Protein AF-A0A7Y2AFE8-F1 (afdb_monomer)

Radius of gyration: 32.41 Å; Cα contacts (8 Å, |Δi|>4): 374; chains: 1; bounding box: 39×72×109 Å

Foldseek 3Di:
DDDDDDDDDDDDDDDDDDDDDDDDDDDPPPPPPPPDPQDALVVFPFDQAQPDACAVRLLVCLQVLSQEHEDEQGEHEHADANEREQLRSFAHEAHDQQRYEYEHQHADENYEYEDQAPFDPPPVGGDVSLVPTFAEREYENY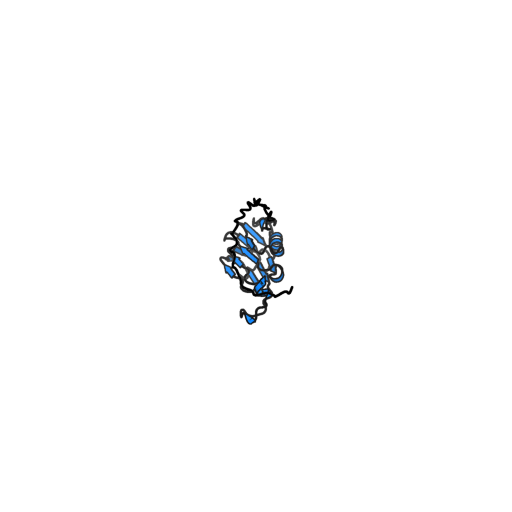EYEYPYPRYEYYHYDNGHDYDYYNYHYPNHPYD

Nearest PDB structures (foldseek):
  8iqe-assembly1_A  TM=5.854E-01  e=4.183E-02  Klebsiella phage VLC6
  8iq9-assembly1_B  TM=6.129E-01  e=5.532E-02  Klebsiella phage VLC6
  5m60-assembly1_A  TM=5.251E-01  e=2.674E-02  Thermochaetoides thermophila
  8iqe-assembly1_B  TM=6.371E-01  e=1.432E-01  Klebsiella phage VLC6

Sequence (175 aa):
MKIGMRQRQPGMNWLPITLLVLAGAMSPCTALAQETPAKSLADFELVGDGEADDTAAIQSAVDSGLGDLHFPKGTYRLSRPIVVQLDRVGRTSIHGNGVARFEMHGPGPAFQFVGTHDGTAAPMTVKSGVWDKQSTPLVDGIEIVGHHEDADGIQANGTMQLPLSRVSIRAAHHA

Secondary structure (DSSP, 8-state):
-------------PPP------------------PPPPP-GGGS----EEEEE-HHHHHHHHHTT--EEEPPSEEEEESS-EEEEHHHH-S-EEEEEEEEEEEE-SSEEEEEEE----S-SSGGGS-HHIIIIIS--EEEEEEEEE-STTEEEEEEES-S---EES-EEES-S--

Solvent-accessible surface area (backbone atoms only — not comparable to full-atom values): 10113 Å² total; per-residue (Å²): 135,83,90,85,83,89,85,87,87,90,82,92,78,86,80,83,88,79,86,82,85,78,87,75,85,77,76,82,80,78,74,76,77,79,74,74,81,75,86,55,67,82,80,37,80,64,76,37,78,55,75,59,74,26,39,66,31,54,41,50,46,51,73,69,40,64,34,67,42,69,44,63,76,30,30,33,22,22,66,48,54,37,71,43,49,18,84,80,36,28,41,42,32,44,36,12,86,68,46,18,34,36,36,18,55,16,64,44,28,44,37,33,39,38,38,84,53,82,58,56,96,51,80,91,52,52,57,66,70,41,66,78,35,32,41,57,24,37,40,35,16,30,37,36,36,31,70,25,84,53,1,23,29,62,43,75,41,36,58,45,63,69,53,75,39,72,66,45,66,44,69,36,68,44,96

pLDDT: mean 85.92, std 18.17, range [38.81, 98.88]

Structure (mmCIF, N/CA/C/O backbone):
data_AF-A0A7Y2AFE8-F1
#
_entry.id   AF-A0A7Y2AFE8-F1
#
loop_
_atom_site.group_PDB
_atom_site.id
_atom_site.type_symbol
_atom_site.label_atom_id
_atom_site.label_alt_id
_atom_site.label_comp_id
_atom_site.label_asym_id
_atom_site.label_entity_id
_atom_site.label_seq_id
_atom_site.pdbx_PDB_ins_code
_atom_site.Cartn_x
_atom_site.Cartn_y
_atom_site.Cartn_z
_atom_site.occupancy
_atom_site.B_iso_or_equiv
_atom_site.auth_seq_id
_atom_site.auth_comp_id
_atom_site.auth_asym_id
_atom_site.auth_atom_id
_atom_site.pdbx_PDB_model_num
ATOM 1 N N . MET A 1 1 ? 7.104 58.588 -93.174 1.00 38.81 1 MET A N 1
ATOM 2 C CA . MET A 1 1 ? 7.691 57.336 -93.704 1.00 38.81 1 MET A CA 1
ATOM 3 C C . MET A 1 1 ? 8.814 56.894 -92.763 1.00 38.81 1 MET A C 1
ATOM 5 O O . MET A 1 1 ? 9.680 57.718 -92.526 1.00 38.81 1 MET A O 1
ATOM 9 N N . LYS A 1 2 ? 8.752 55.647 -92.242 1.00 41.34 2 LYS A N 1
ATOM 10 C CA . LYS A 1 2 ? 9.707 54.918 -91.349 1.00 41.34 2 LYS A CA 1
ATOM 11 C C . LYS A 1 2 ? 9.947 55.527 -89.946 1.00 41.34 2 LYS A C 1
ATOM 13 O O . LYS A 1 2 ? 10.478 56.617 -89.836 1.00 41.34 2 LYS A O 1
ATOM 18 N N . ILE A 1 3 ? 9.383 54.974 -88.860 1.00 45.19 3 ILE A N 1
ATOM 19 C CA . ILE A 1 3 ? 9.769 53.770 -88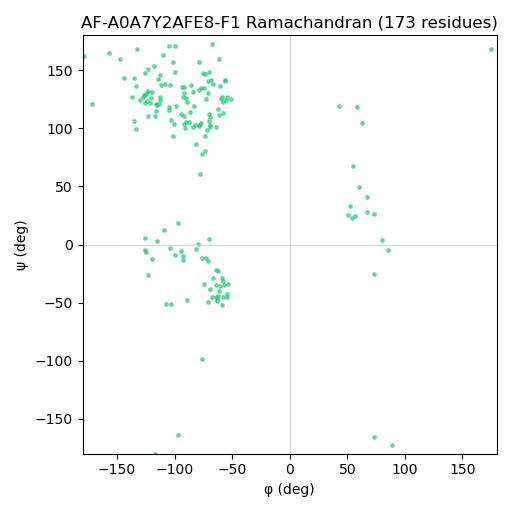.070 1.00 45.19 3 ILE A CA 1
ATOM 20 C C . ILE A 1 3 ? 11.197 53.859 -87.502 1.00 45.19 3 ILE A C 1
ATOM 22 O O . ILE A 1 3 ? 12.155 53.849 -88.266 1.00 45.19 3 ILE A O 1
ATOM 26 N N . GLY A 1 4 ? 11.328 53.827 -86.169 1.00 40.28 4 GLY A N 1
ATOM 27 C CA . GLY A 1 4 ? 12.602 53.618 -85.472 1.00 40.28 4 GLY A CA 1
ATOM 28 C C . GLY A 1 4 ? 12.425 53.428 -83.961 1.00 40.28 4 GLY A C 1
ATOM 29 O O . GLY A 1 4 ? 11.853 54.273 -83.289 1.00 40.28 4 GLY A O 1
ATOM 30 N N . MET A 1 5 ? 12.870 52.278 -83.458 1.00 44.78 5 MET A N 1
ATOM 31 C CA . MET A 1 5 ? 12.629 51.702 -82.131 1.00 44.78 5 MET A CA 1
ATOM 32 C C . MET A 1 5 ? 13.402 52.345 -80.957 1.00 44.78 5 MET A C 1
ATOM 34 O O . MET A 1 5 ? 14.567 52.692 -81.087 1.00 44.78 5 MET A O 1
ATOM 38 N N . ARG A 1 6 ? 12.743 52.340 -79.784 1.00 53.00 6 ARG A N 1
ATOM 39 C CA . ARG A 1 6 ? 13.178 51.863 -78.444 1.00 53.00 6 ARG A CA 1
ATOM 40 C C . ARG A 1 6 ? 14.602 52.194 -77.940 1.00 53.00 6 ARG A C 1
ATOM 42 O O . ARG A 1 6 ? 15.570 51.597 -78.389 1.00 53.00 6 ARG A O 1
ATOM 49 N N . GLN A 1 7 ? 14.679 52.917 -76.816 1.00 51.56 7 GLN A N 1
ATOM 50 C CA . GLN A 1 7 ? 15.730 52.796 -75.786 1.00 51.56 7 GLN A CA 1
ATOM 51 C C . GLN A 1 7 ? 15.114 53.011 -74.384 1.00 51.56 7 GLN A C 1
ATOM 53 O O . GLN A 1 7 ? 14.160 53.768 -74.228 1.00 51.56 7 GLN A O 1
ATOM 58 N N . ARG A 1 8 ? 15.611 52.258 -73.392 1.00 49.47 8 ARG A N 1
ATOM 59 C CA . ARG A 1 8 ? 15.165 52.203 -71.981 1.00 49.47 8 ARG A CA 1
ATOM 60 C C . ARG A 1 8 ? 15.700 53.398 -71.175 1.00 49.47 8 ARG A C 1
ATOM 62 O O . ARG A 1 8 ? 16.791 53.847 -71.493 1.00 49.47 8 ARG A O 1
ATOM 69 N N . GLN A 1 9 ? 15.042 53.764 -70.064 1.00 56.91 9 GLN A N 1
ATOM 70 C CA . GLN A 1 9 ? 15.601 53.742 -68.689 1.00 56.91 9 GLN A CA 1
ATOM 71 C C . GLN A 1 9 ? 14.572 54.195 -67.610 1.00 56.91 9 GLN A C 1
ATOM 73 O O . GLN A 1 9 ? 13.511 54.692 -67.982 1.00 56.91 9 GLN A O 1
ATOM 78 N N . PRO A 1 10 ? 14.808 53.894 -66.308 1.00 55.34 10 PRO A N 1
ATOM 79 C CA . PRO A 1 10 ? 13.778 53.601 -65.305 1.00 55.34 10 PRO A CA 1
ATOM 80 C C . PRO A 1 10 ? 13.457 54.776 -64.364 1.00 55.34 10 PRO A C 1
ATOM 82 O O . PRO A 1 10 ? 14.290 55.644 -64.128 1.00 55.34 10 PRO A O 1
ATOM 85 N N . GLY A 1 11 ? 12.262 54.755 -63.769 1.00 43.75 11 GLY A N 1
ATOM 86 C CA . GLY A 1 11 ? 11.828 55.705 -62.742 1.00 43.75 11 GLY A CA 1
ATOM 87 C C . GLY A 1 11 ? 11.136 54.976 -61.594 1.00 43.75 11 GLY A C 1
ATOM 88 O O . GLY A 1 11 ? 10.030 54.468 -61.748 1.00 43.75 11 GLY A O 1
ATOM 89 N N . MET A 1 12 ? 11.848 54.891 -60.474 1.00 53.38 12 MET A N 1
ATOM 90 C CA . MET A 1 12 ? 11.420 54.406 -59.165 1.00 53.38 12 MET A CA 1
ATOM 91 C C . MET A 1 12 ? 10.281 55.285 -58.628 1.00 53.38 12 MET A C 1
ATOM 93 O O . MET A 1 12 ? 10.539 56.429 -58.267 1.00 53.38 12 MET A O 1
ATOM 97 N N . ASN A 1 13 ? 9.054 54.759 -58.536 1.00 44.25 13 ASN A N 1
ATOM 98 C CA . ASN A 1 13 ? 7.934 55.476 -57.922 1.00 44.25 13 ASN A CA 1
ATOM 99 C C . ASN A 1 13 ? 7.448 54.763 -56.651 1.00 44.25 13 ASN A C 1
ATOM 101 O O . ASN A 1 13 ? 7.046 53.602 -56.659 1.00 44.25 13 ASN A O 1
ATOM 105 N N . TRP A 1 14 ? 7.533 55.530 -55.569 1.00 40.38 14 TRP A N 1
ATOM 106 C CA . TRP A 1 14 ? 7.165 55.289 -54.177 1.00 40.38 14 TRP A CA 1
ATOM 107 C C . TRP A 1 14 ? 5.668 54.952 -54.040 1.00 40.38 14 TRP A C 1
ATOM 109 O O . TRP A 1 14 ? 4.823 55.716 -54.502 1.00 40.38 14 TRP A O 1
ATOM 119 N N . LEU A 1 15 ? 5.323 53.834 -53.395 1.00 42.81 15 LEU A N 1
ATOM 120 C CA . LEU A 1 15 ? 3.939 53.535 -53.000 1.00 42.81 15 LEU A CA 1
ATOM 121 C C . LEU A 1 15 ? 3.676 54.058 -51.575 1.00 42.81 15 LEU A C 1
ATOM 123 O O . LEU A 1 15 ? 4.517 53.834 -50.699 1.00 42.81 15 LEU A O 1
ATOM 127 N N . PRO A 1 16 ? 2.534 54.720 -51.305 1.00 55.25 16 PRO A N 1
ATOM 128 C CA . PRO A 1 16 ? 2.168 55.140 -49.958 1.00 55.25 16 PRO A CA 1
ATOM 129 C C . PRO A 1 16 ? 1.599 53.960 -49.154 1.00 55.25 16 PRO A C 1
ATOM 131 O O . PRO A 1 16 ? 0.732 53.219 -49.621 1.00 55.25 16 PRO A O 1
ATOM 134 N N . ILE A 1 17 ? 2.074 53.798 -47.918 1.00 56.97 17 ILE A N 1
ATOM 135 C CA . ILE A 1 17 ? 1.546 52.828 -46.953 1.00 56.97 17 ILE A CA 1
ATOM 136 C C . ILE A 1 17 ? 0.154 53.303 -46.527 1.00 56.97 17 ILE A C 1
ATOM 138 O O . ILE A 1 17 ? 0.018 54.308 -45.833 1.00 56.97 17 ILE A O 1
ATOM 142 N N . THR A 1 18 ? -0.883 52.583 -46.951 1.00 50.00 18 THR A N 1
ATOM 143 C CA . THR A 1 18 ? -2.253 52.805 -46.474 1.00 50.00 18 THR A CA 1
ATOM 144 C C . THR A 1 18 ? -2.483 51.888 -45.277 1.00 50.00 18 THR A C 1
ATOM 146 O O . THR A 1 18 ? -2.516 50.667 -45.423 1.00 50.00 18 THR A O 1
ATOM 149 N N . LEU A 1 19 ? -2.588 52.469 -44.082 1.00 48.66 19 LEU A N 1
ATOM 150 C CA . LEU A 1 19 ? -2.871 51.746 -42.844 1.00 48.66 19 LEU A CA 1
ATOM 151 C C . LEU A 1 19 ? -4.377 51.439 -42.774 1.00 48.66 19 LEU A C 1
ATOM 153 O O . LEU A 1 19 ? -5.181 52.323 -42.489 1.00 48.66 19 LEU A O 1
ATOM 157 N N . LEU A 1 20 ? -4.760 50.193 -43.057 1.00 56.19 20 LEU A N 1
ATOM 158 C CA . LEU A 1 20 ? -6.128 49.701 -42.893 1.00 56.19 20 LEU A CA 1
ATOM 159 C C . LEU A 1 20 ? -6.287 49.125 -41.478 1.00 56.19 20 LEU A C 1
ATOM 161 O O . LEU A 1 20 ? -5.787 48.041 -41.184 1.00 56.19 20 LEU A O 1
ATOM 165 N N . VAL A 1 21 ? -6.977 49.849 -40.595 1.00 52.31 21 VAL A N 1
ATOM 166 C CA . VAL A 1 21 ? -7.364 49.344 -39.269 1.00 52.31 21 VAL A CA 1
ATOM 167 C C . VAL A 1 21 ? -8.640 48.515 -39.424 1.00 52.31 21 VAL A C 1
ATOM 169 O O . VAL A 1 21 ? -9.730 49.061 -39.573 1.00 52.31 21 VAL A O 1
ATOM 172 N N . LEU A 1 22 ? -8.505 47.188 -39.402 1.00 51.69 22 LEU A N 1
ATOM 173 C CA . LEU A 1 22 ? -9.626 46.252 -39.290 1.00 51.69 22 LEU A CA 1
ATOM 174 C C . LEU A 1 22 ? -9.854 45.927 -37.809 1.00 51.69 22 LEU A C 1
ATOM 176 O O . LEU A 1 22 ? -9.104 45.164 -37.203 1.00 51.69 22 LEU A O 1
ATOM 180 N N . ALA A 1 23 ? -10.896 46.518 -37.224 1.00 57.28 23 ALA A N 1
ATOM 181 C CA . ALA A 1 23 ? -11.386 46.166 -35.898 1.00 57.28 23 ALA A CA 1
ATOM 182 C C . ALA A 1 23 ? -12.125 44.816 -35.961 1.00 57.28 23 ALA A C 1
ATOM 184 O O . ALA A 1 23 ? -13.313 44.757 -36.270 1.00 57.28 23 ALA A O 1
ATOM 185 N N . GLY A 1 24 ? -11.409 43.722 -35.700 1.00 53.88 24 GLY A N 1
ATOM 186 C CA . GLY A 1 24 ? -12.002 42.402 -35.489 1.00 53.88 24 GLY A CA 1
ATOM 187 C C . GLY A 1 24 ? -12.381 42.220 -34.021 1.00 53.88 24 GLY A C 1
ATOM 188 O O . GLY A 1 24 ? -11.508 42.019 -33.181 1.00 53.88 24 GLY A O 1
ATOM 189 N N . ALA A 1 25 ? -13.675 42.287 -33.701 1.00 62.38 25 ALA A N 1
ATOM 190 C CA . ALA A 1 25 ? -14.185 41.895 -32.391 1.00 62.38 25 ALA A CA 1
ATOM 191 C C . ALA A 1 25 ? -14.051 40.371 -32.239 1.00 62.38 25 ALA A C 1
ATOM 193 O O . ALA A 1 25 ? -14.839 39.606 -32.791 1.00 62.38 25 ALA A O 1
ATOM 194 N N . MET A 1 26 ? -13.025 39.924 -31.516 1.00 62.47 26 MET A N 1
ATOM 195 C CA . MET A 1 26 ? -12.898 38.529 -31.106 1.00 62.47 26 MET A CA 1
ATOM 196 C C . MET A 1 26 ? -13.848 38.282 -29.935 1.00 62.47 26 MET A C 1
ATOM 198 O O . MET A 1 26 ? -13.587 38.705 -28.811 1.00 62.47 26 MET A O 1
ATOM 202 N N . SER A 1 27 ? -14.965 37.607 -30.200 1.00 71.88 27 SER A N 1
ATOM 203 C CA . SER A 1 27 ? -15.771 36.998 -29.145 1.00 71.88 27 SER A CA 1
ATOM 204 C C . SER A 1 27 ? -14.910 35.980 -28.388 1.00 71.88 27 SER A C 1
ATOM 206 O O . SER A 1 27 ? -14.364 35.076 -29.028 1.00 71.88 27 SER A O 1
ATOM 208 N N . PRO A 1 28 ? -14.784 36.066 -27.052 1.00 57.91 28 PRO A N 1
ATOM 209 C CA . PRO A 1 28 ? -14.202 34.975 -26.295 1.00 57.91 28 PRO A CA 1
ATOM 210 C C . PRO A 1 28 ? -15.199 33.814 -26.322 1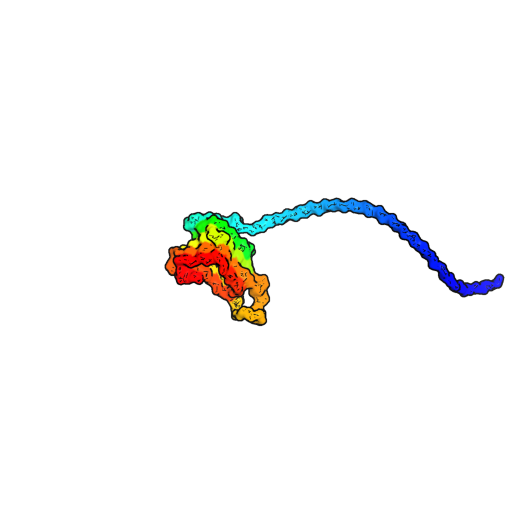.00 57.91 28 PRO A C 1
ATOM 212 O O . PRO A 1 28 ? -16.248 33.850 -25.682 1.00 57.91 28 PRO A O 1
ATOM 215 N N . CYS A 1 29 ? -14.883 32.782 -27.102 1.00 60.06 29 CYS A N 1
ATOM 216 C CA . CYS A 1 29 ? -15.494 31.473 -26.936 1.00 60.06 29 CYS A CA 1
ATOM 217 C C . CYS A 1 29 ? -14.884 30.858 -25.675 1.00 60.06 29 CYS A C 1
ATOM 219 O O . CYS A 1 29 ? -13.923 30.094 -25.740 1.00 60.06 29 CYS A O 1
ATOM 221 N N . THR A 1 30 ? -15.386 31.254 -24.507 1.00 60.09 30 THR A N 1
ATOM 222 C CA . THR A 1 30 ? -15.040 30.586 -23.253 1.00 60.09 30 THR A CA 1
ATOM 223 C C . THR A 1 30 ? -15.816 29.274 -23.204 1.00 60.09 30 THR A C 1
ATOM 225 O O . THR A 1 30 ? -16.857 29.169 -22.561 1.00 60.09 30 THR A O 1
ATOM 228 N N . ALA A 1 31 ? -15.336 28.269 -23.933 1.00 60.44 31 ALA A N 1
ATOM 229 C CA . ALA A 1 31 ? -15.741 26.895 -23.696 1.00 60.44 31 ALA A CA 1
ATOM 230 C C . ALA A 1 31 ? -15.085 26.460 -22.380 1.00 60.44 31 ALA A C 1
ATOM 232 O O . ALA A 1 31 ? -13.898 26.141 -22.345 1.00 60.44 31 ALA A O 1
ATOM 233 N N . LEU A 1 32 ? -15.841 26.504 -21.282 1.00 54.94 32 LEU A N 1
ATOM 234 C CA . LEU A 1 32 ? -15.458 25.804 -20.061 1.00 54.94 32 LEU A CA 1
ATOM 235 C C . LEU A 1 32 ? -15.470 24.311 -20.396 1.00 54.94 32 LEU A C 1
ATOM 237 O O . LEU A 1 32 ? -16.535 23.704 -20.501 1.00 54.94 32 LEU A O 1
ATOM 241 N N . ALA A 1 33 ? -14.291 23.738 -20.631 1.00 60.81 33 ALA A N 1
ATOM 242 C CA . ALA A 1 33 ? -14.135 22.296 -20.635 1.00 60.81 33 ALA A CA 1
ATOM 243 C C . ALA A 1 33 ? -14.597 21.804 -19.260 1.00 60.81 33 ALA A C 1
ATOM 245 O O . ALA A 1 33 ? -14.008 22.156 -18.240 1.00 60.81 33 ALA A O 1
ATOM 246 N N . GLN A 1 34 ? -15.703 21.065 -19.219 1.00 50.34 34 GLN A N 1
ATOM 247 C CA . GLN A 1 34 ? -16.090 20.360 -18.008 1.00 50.34 34 GLN A CA 1
ATOM 248 C C . GLN A 1 34 ? -15.070 19.236 -17.823 1.00 50.34 34 GLN A C 1
ATOM 250 O O . GLN A 1 34 ? -15.096 18.250 -18.558 1.00 50.34 34 GLN A O 1
ATOM 255 N N . GLU A 1 35 ? -14.124 19.421 -16.904 1.00 59.06 35 GLU A N 1
ATOM 256 C CA . GLU A 1 35 ? -13.250 18.340 -16.463 1.00 59.06 35 GLU A CA 1
ATOM 257 C C . GLU A 1 35 ? -14.135 17.276 -15.810 1.00 59.06 35 GLU A C 1
ATOM 259 O O . GLU A 1 35 ? -14.820 17.539 -14.820 1.00 59.06 35 GLU A O 1
ATOM 264 N N . THR A 1 36 ? -14.174 16.079 -16.397 1.00 60.53 36 THR A N 1
ATOM 265 C CA . THR A 1 36 ? -14.754 14.914 -15.727 1.00 60.53 36 THR A CA 1
ATOM 266 C C . THR A 1 36 ? -14.039 14.773 -14.384 1.00 60.53 36 THR A C 1
ATOM 268 O O . THR A 1 36 ? -12.804 14.753 -14.391 1.00 60.53 36 THR A O 1
ATOM 271 N N . PRO A 1 37 ? -14.756 14.704 -13.245 1.00 67.19 37 PRO A N 1
ATOM 272 C CA . PRO A 1 37 ? -14.102 14.597 -11.951 1.00 67.19 37 PRO A CA 1
ATOM 273 C C . PRO A 1 37 ? -13.172 13.384 -11.969 1.00 67.19 37 PRO A C 1
ATOM 275 O O . PRO A 1 37 ? -13.584 12.277 -12.326 1.00 67.19 37 PRO A O 1
ATOM 278 N N . ALA A 1 38 ? -11.897 13.623 -11.666 1.00 76.75 38 ALA A N 1
ATOM 279 C CA . ALA A 1 38 ? -10.909 12.564 -11.578 1.00 76.75 38 ALA A CA 1
ATOM 280 C C . ALA A 1 38 ? -11.344 11.576 -10.490 1.00 76.75 38 ALA A C 1
ATOM 282 O O . ALA A 1 38 ? -11.781 11.989 -9.414 1.00 76.75 38 ALA A O 1
ATOM 283 N N . LYS A 1 39 ? -11.226 10.277 -10.785 1.00 86.38 39 LYS A N 1
ATOM 284 C CA . LYS A 1 39 ? -11.511 9.221 -9.813 1.00 86.38 39 LYS A CA 1
ATOM 285 C C . LYS A 1 39 ? -10.656 9.439 -8.566 1.00 86.38 39 LYS A C 1
AT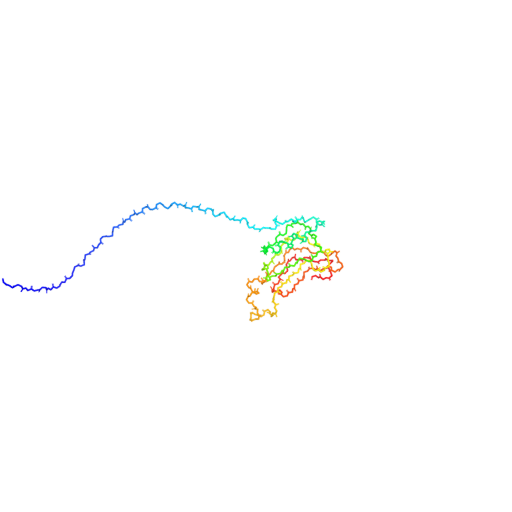OM 287 O O . LYS A 1 39 ? -9.490 9.809 -8.681 1.00 86.38 39 LYS A O 1
ATOM 292 N N . SER A 1 40 ? -11.219 9.195 -7.395 1.00 91.19 40 SER A N 1
ATOM 293 C CA . SER A 1 40 ? -10.548 9.365 -6.110 1.00 91.19 40 SER A CA 1
ATOM 294 C C . SER A 1 40 ? -10.762 8.153 -5.211 1.00 91.19 40 SER A C 1
ATOM 296 O O . SER A 1 40 ? -11.606 7.298 -5.479 1.00 91.19 40 SER A O 1
ATOM 298 N N . LEU A 1 41 ? -10.011 8.081 -4.110 1.00 91.62 41 LEU A N 1
ATOM 299 C CA . LEU A 1 41 ? -10.174 7.003 -3.135 1.00 91.62 41 LEU A CA 1
ATOM 300 C C . LEU A 1 41 ? -11.573 7.010 -2.478 1.00 91.62 41 LEU A C 1
ATOM 302 O O . LEU A 1 41 ? -12.044 5.967 -2.044 1.00 91.62 41 LEU A O 1
ATOM 306 N N . ALA A 1 42 ? -12.263 8.157 -2.467 1.00 91.19 42 ALA A N 1
ATOM 307 C CA . ALA A 1 42 ? -13.625 8.286 -1.944 1.00 91.19 42 ALA A CA 1
ATOM 308 C C . ALA A 1 42 ? -14.692 7.605 -2.821 1.00 91.19 42 ALA A C 1
ATOM 310 O O . ALA A 1 42 ? -15.810 7.395 -2.361 1.00 91.19 42 ALA A O 1
ATOM 311 N N . ASP A 1 43 ? -14.353 7.239 -4.062 1.00 93.94 43 ASP A N 1
ATOM 312 C CA . ASP A 1 43 ? -15.254 6.498 -4.955 1.00 93.94 43 ASP A CA 1
ATOM 313 C C . ASP A 1 43 ? -15.293 4.993 -4.637 1.00 93.94 43 ASP A C 1
ATOM 315 O O . ASP A 1 43 ? -15.972 4.226 -5.322 1.00 93.94 43 ASP A O 1
ATOM 319 N N . PHE A 1 44 ? -14.537 4.554 -3.630 1.00 94.50 44 PHE A N 1
ATOM 320 C CA . PHE A 1 44 ? -14.486 3.176 -3.163 1.00 94.50 44 PHE A CA 1
ATOM 321 C C . PHE A 1 44 ? -15.092 3.090 -1.762 1.00 94.50 44 PHE A C 1
ATOM 323 O O . PHE A 1 44 ? -14.970 4.010 -0.956 1.00 94.50 44 PHE A O 1
ATOM 330 N N . GLU A 1 45 ? -15.753 1.975 -1.468 1.00 92.81 45 GLU A N 1
ATOM 331 C CA . GLU A 1 45 ? -16.478 1.747 -0.213 1.00 92.81 45 GLU A CA 1
ATOM 332 C C . GLU A 1 45 ? -15.517 1.401 0.944 1.00 92.81 45 GLU A C 1
ATOM 334 O O . GLU A 1 45 ? -15.575 0.305 1.494 1.00 92.81 45 GLU A O 1
ATOM 339 N N . LEU A 1 46 ? -14.592 2.309 1.286 1.00 94.69 46 LEU A N 1
ATOM 340 C CA . LEU A 1 46 ? -13.724 2.172 2.463 1.00 94.69 46 LEU A CA 1
ATOM 341 C C . LEU A 1 46 ? -14.419 2.708 3.716 1.00 94.69 46 LEU A C 1
ATOM 343 O O . LEU A 1 46 ? -14.991 3.800 3.698 1.00 94.69 46 LEU A O 1
ATOM 347 N N . VAL A 1 47 ? -14.296 1.975 4.817 1.00 97.31 47 VAL A N 1
ATOM 348 C CA . VAL A 1 47 ? -14.873 2.326 6.117 1.00 97.31 47 VAL A CA 1
ATOM 349 C C . VAL A 1 47 ? -13.800 2.873 7.057 1.00 97.31 47 VAL A C 1
ATOM 351 O O . VAL A 1 47 ? -13.974 3.959 7.612 1.00 97.31 47 VAL A O 1
ATOM 354 N N . GLY A 1 48 ? -12.675 2.166 7.216 1.00 97.75 48 GLY A N 1
ATOM 355 C CA . GLY A 1 48 ? -11.555 2.630 8.040 1.00 97.75 48 GLY A CA 1
ATOM 356 C C . GLY A 1 48 ? -11.848 2.705 9.547 1.00 97.75 48 GLY A C 1
ATOM 357 O O . GLY A 1 48 ? -11.244 3.527 10.247 1.00 97.75 48 GLY A O 1
ATOM 358 N N . ASP A 1 49 ? -12.767 1.877 10.051 1.00 98.19 49 ASP A N 1
ATOM 359 C CA . ASP A 1 49 ? -13.164 1.809 11.466 1.00 98.19 49 ASP A CA 1
ATOM 360 C C . ASP A 1 49 ? -12.391 0.763 12.296 1.00 98.19 49 ASP A C 1
ATOM 362 O O . ASP A 1 49 ? -12.466 0.775 13.524 1.00 98.19 49 ASP A O 1
ATOM 366 N N . GLY A 1 50 ? -11.605 -0.096 11.644 1.00 97.75 50 GLY A N 1
ATOM 367 C CA . GLY A 1 50 ? -10.841 -1.193 12.242 1.00 97.75 50 GLY A CA 1
ATOM 368 C C . GLY A 1 50 ? -11.635 -2.489 12.430 1.00 97.75 50 GLY A C 1
ATOM 369 O O . GLY A 1 50 ? -11.058 -3.506 12.812 1.00 97.75 50 GLY A O 1
ATOM 370 N N . GLU A 1 51 ? -12.935 -2.489 12.133 1.00 97.81 51 GLU A N 1
ATOM 371 C CA . GLU A 1 51 ? -13.808 -3.657 12.265 1.00 97.81 51 GLU A CA 1
ATOM 372 C C . GLU A 1 51 ? -14.174 -4.236 10.896 1.00 97.81 51 GLU A C 1
ATOM 374 O O . GLU A 1 51 ? -14.005 -5.446 10.667 1.00 97.81 51 GLU A O 1
ATOM 379 N N . ALA A 1 52 ? -14.647 -3.371 9.994 1.00 98.12 52 ALA A N 1
ATOM 380 C CA . ALA A 1 52 ? -15.023 -3.718 8.633 1.00 98.12 52 ALA A CA 1
ATOM 381 C C . ALA A 1 52 ? -13.795 -4.139 7.815 1.00 98.12 52 ALA A C 1
ATOM 383 O O . ALA A 1 52 ? -12.726 -3.542 7.909 1.00 98.12 52 ALA A O 1
ATOM 384 N N . ASP A 1 53 ? -13.947 -5.188 7.004 1.00 98.44 53 ASP A N 1
ATOM 385 C CA . ASP A 1 53 ? -12.882 -5.653 6.115 1.00 98.44 53 ASP A CA 1
ATOM 386 C C . ASP A 1 53 ? -12.801 -4.767 4.859 1.00 98.44 53 ASP A C 1
ATOM 388 O O . ASP A 1 53 ? -13.586 -4.918 3.921 1.00 98.44 53 ASP A O 1
ATOM 392 N N . ASP A 1 54 ? -11.826 -3.858 4.837 1.00 98.75 54 ASP A N 1
ATOM 393 C CA . ASP A 1 54 ? -11.604 -2.8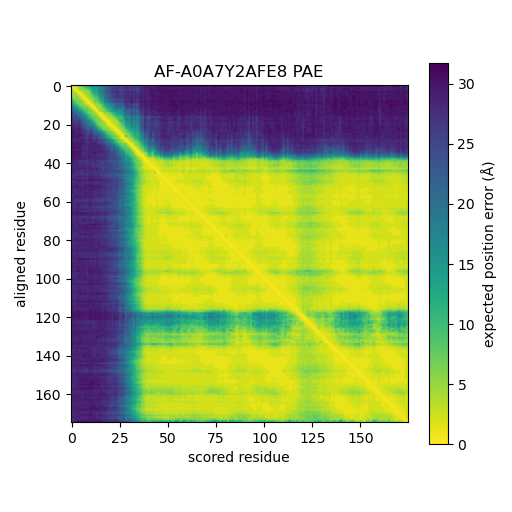92 3.754 1.00 98.75 54 ASP A CA 1
ATOM 394 C C . ASP A 1 54 ? -10.844 -3.491 2.556 1.00 98.75 54 ASP A C 1
ATOM 396 O O . ASP A 1 54 ? -10.651 -2.830 1.528 1.00 98.75 54 ASP A O 1
ATOM 400 N N . THR A 1 55 ? -10.409 -4.753 2.645 1.00 98.75 55 THR A N 1
ATOM 401 C CA . THR A 1 55 ? -9.491 -5.369 1.673 1.00 98.75 55 THR A CA 1
ATOM 402 C C . THR A 1 55 ? -9.988 -5.274 0.232 1.00 98.75 55 THR A C 1
ATOM 404 O O . THR A 1 55 ? -9.225 -4.957 -0.683 1.00 98.75 55 THR A O 1
ATOM 407 N N . ALA A 1 56 ? -11.269 -5.566 -0.002 1.00 98.50 56 ALA A N 1
ATOM 408 C CA . ALA A 1 56 ? -11.836 -5.577 -1.349 1.00 98.50 56 ALA A CA 1
ATOM 409 C C . ALA A 1 56 ? -11.926 -4.167 -1.954 1.00 98.50 56 ALA A C 1
ATOM 411 O O . ALA A 1 56 ? -11.643 -3.992 -3.144 1.00 98.50 56 ALA A O 1
ATOM 412 N N . ALA A 1 57 ? -12.271 -3.168 -1.140 1.00 98.38 57 ALA A N 1
ATOM 413 C CA . ALA A 1 57 ? -12.355 -1.777 -1.567 1.00 98.38 57 ALA A CA 1
ATOM 414 C C . ALA A 1 57 ? -10.963 -1.225 -1.908 1.00 98.38 57 ALA A C 1
ATOM 416 O O . ALA A 1 57 ? -10.767 -0.655 -2.983 1.00 98.38 57 ALA A O 1
ATOM 417 N N . ILE A 1 58 ? -9.968 -1.497 -1.056 1.00 98.62 58 ILE A N 1
ATOM 418 C CA . ILE A 1 58 ? -8.571 -1.101 -1.282 1.00 98.62 58 ILE A CA 1
ATOM 419 C C . ILE A 1 58 ? -8.001 -1.777 -2.532 1.00 98.62 58 ILE A C 1
ATOM 421 O O . ILE A 1 58 ? -7.412 -1.105 -3.381 1.00 98.62 58 ILE A O 1
ATOM 425 N N . GLN A 1 59 ? -8.209 -3.088 -2.698 1.00 98.69 59 GLN A N 1
ATOM 426 C CA . GLN A 1 59 ? -7.747 -3.793 -3.896 1.00 98.69 59 GLN A CA 1
ATOM 427 C C . GLN A 1 59 ? -8.402 -3.224 -5.160 1.00 98.69 59 GLN A C 1
ATOM 429 O O . GLN A 1 59 ? -7.725 -3.041 -6.166 1.00 98.69 59 GLN A O 1
ATOM 434 N N . SER A 1 60 ? -9.692 -2.884 -5.107 1.00 98.25 60 SER A N 1
ATOM 435 C CA . SER A 1 60 ? -10.394 -2.264 -6.236 1.00 98.25 60 SER A CA 1
ATOM 436 C C . SER A 1 60 ? -9.825 -0.885 -6.584 1.00 98.25 60 SER A C 1
ATOM 438 O O . SER A 1 60 ? -9.754 -0.529 -7.764 1.00 98.25 60 SER A O 1
ATOM 440 N N . ALA A 1 61 ? -9.386 -0.116 -5.581 1.00 98.12 61 ALA A N 1
ATOM 441 C CA . ALA A 1 61 ? -8.707 1.158 -5.796 1.00 98.12 61 ALA A CA 1
ATOM 442 C C . ALA A 1 61 ? -7.387 0.985 -6.544 1.00 98.12 61 ALA A C 1
ATOM 444 O O . ALA A 1 61 ? -7.175 1.642 -7.568 1.00 98.12 61 ALA A O 1
ATOM 445 N N . VAL A 1 62 ? -6.558 0.040 -6.100 1.00 98.31 62 VAL A N 1
ATOM 446 C CA . VAL A 1 62 ? -5.308 -0.330 -6.778 1.00 98.31 62 VAL A CA 1
ATOM 447 C C . VAL A 1 62 ? -5.580 -0.810 -8.206 1.00 98.31 62 VAL A C 1
ATOM 449 O O . VAL A 1 62 ? -5.019 -0.270 -9.158 1.00 98.31 62 VAL A O 1
ATOM 452 N N . ASP A 1 63 ? -6.497 -1.764 -8.377 1.00 98.06 63 ASP A N 1
ATOM 453 C CA . ASP A 1 63 ? -6.805 -2.394 -9.667 1.00 98.06 63 ASP A CA 1
ATOM 454 C C . ASP A 1 63 ? -7.393 -1.420 -10.694 1.00 98.06 63 ASP A C 1
ATOM 456 O O . ASP A 1 63 ? -7.316 -1.668 -11.900 1.00 98.06 63 ASP A O 1
ATOM 460 N N . SER A 1 64 ? -7.969 -0.306 -10.234 1.00 96.75 64 SER A N 1
ATOM 461 C CA . SER A 1 64 ? -8.488 0.741 -11.113 1.00 96.75 64 SER A CA 1
ATOM 462 C C . SER A 1 64 ? -7.408 1.579 -11.797 1.00 96.75 64 SER A C 1
ATOM 464 O O . SER A 1 64 ? -7.734 2.339 -12.708 1.00 96.75 64 SER A O 1
ATOM 466 N N . GLY A 1 65 ? -6.145 1.453 -11.374 1.00 95.88 65 GLY A N 1
ATOM 467 C CA . GLY A 1 65 ? -5.046 2.265 -11.888 1.00 95.88 65 GLY A CA 1
ATOM 468 C C . GLY A 1 65 ? -5.079 3.711 -11.393 1.00 95.88 65 GLY A C 1
ATOM 469 O O . GLY A 1 65 ? -4.578 4.592 -12.083 1.00 95.88 65 GLY A O 1
ATOM 470 N N . LEU A 1 66 ? -5.673 3.965 -10.216 1.00 95.31 66 LEU A N 1
ATOM 471 C CA . LEU A 1 66 ? -5.722 5.303 -9.613 1.00 95.31 66 LEU A CA 1
ATOM 472 C C . LEU A 1 66 ? -4.313 5.896 -9.419 1.00 95.31 66 LEU A C 1
ATOM 474 O O . LEU A 1 66 ? -4.125 7.097 -9.580 1.00 95.31 66 LEU A O 1
ATOM 478 N N . GLY A 1 67 ? -3.325 5.055 -9.097 1.00 94.44 67 GLY A N 1
ATOM 479 C CA . GLY A 1 67 ? -1.903 5.415 -9.039 1.00 94.44 67 GLY A CA 1
ATOM 480 C C . GLY A 1 67 ? -1.488 6.275 -7.839 1.00 94.44 67 GLY A C 1
ATOM 481 O O . GLY A 1 67 ? -0.340 6.194 -7.416 1.00 94.44 67 GLY A O 1
ATOM 482 N N . ASP A 1 68 ? -2.397 7.043 -7.242 1.00 96.06 68 ASP A N 1
ATOM 483 C CA . ASP A 1 68 ? -2.129 7.876 -6.066 1.00 96.06 68 ASP A CA 1
ATOM 484 C C . ASP A 1 68 ? -3.224 7.696 -5.003 1.00 96.06 68 ASP A C 1
ATOM 486 O O . ASP A 1 68 ? -4.331 8.225 -5.120 1.00 96.06 68 ASP A O 1
ATOM 490 N N . LEU A 1 69 ? -2.945 6.880 -3.983 1.00 97.81 69 LEU A N 1
ATOM 491 C CA . LEU A 1 69 ? -3.911 6.500 -2.955 1.00 97.81 69 LEU A CA 1
ATOM 492 C C . LEU A 1 69 ? -3.636 7.271 -1.660 1.00 97.81 69 LEU A C 1
ATOM 494 O O . LEU A 1 69 ? -2.692 6.961 -0.933 1.00 97.81 69 LEU A O 1
ATOM 498 N N . HIS A 1 70 ? -4.499 8.240 -1.346 1.00 97.75 70 HIS A N 1
ATOM 499 C CA . HIS A 1 70 ? -4.445 9.022 -0.104 1.00 97.75 70 HIS A CA 1
ATOM 500 C C . HIS A 1 70 ? -5.454 8.507 0.908 1.00 97.75 70 HIS A C 1
ATOM 502 O O . HIS A 1 70 ? -6.649 8.779 0.808 1.00 97.75 70 HIS A O 1
ATOM 508 N N . PHE A 1 71 ? -4.958 7.787 1.905 1.00 98.19 71 PHE A N 1
ATOM 509 C CA . PHE A 1 71 ? -5.759 7.270 2.998 1.00 98.19 71 PHE A CA 1
ATOM 510 C C . PHE A 1 71 ? -5.943 8.350 4.067 1.00 98.19 71 PHE A C 1
ATOM 512 O O . PHE A 1 71 ? -4.956 8.816 4.652 1.00 98.19 71 PHE A O 1
ATOM 519 N N . PRO A 1 72 ? -7.189 8.765 4.357 1.00 97.06 72 PRO A N 1
ATOM 520 C CA . PRO A 1 72 ? -7.454 9.628 5.494 1.00 97.06 72 PRO A CA 1
ATOM 521 C C . PRO A 1 72 ? -7.189 8.882 6.808 1.00 97.06 72 PRO A C 1
ATOM 523 O O . PRO A 1 72 ? -6.966 7.666 6.836 1.00 97.06 72 PRO A O 1
ATOM 526 N N . LYS A 1 73 ? -7.247 9.624 7.919 1.00 98.00 73 LYS A N 1
ATOM 527 C CA . LYS A 1 73 ? -7.187 9.047 9.265 1.00 98.00 73 LYS A CA 1
ATOM 528 C C . LYS A 1 73 ? -8.205 7.912 9.393 1.00 98.00 73 LYS A C 1
ATOM 530 O O . LYS A 1 73 ? -9.395 8.145 9.207 1.00 98.00 73 LYS A O 1
ATOM 535 N N . GLY A 1 74 ? -7.730 6.739 9.788 1.00 98.12 74 GLY A N 1
ATOM 536 C CA . GLY A 1 74 ? -8.555 5.545 9.925 1.00 98.12 74 GLY A CA 1
ATOM 537 C C . GLY A 1 74 ? -7.717 4.323 10.277 1.00 98.12 74 GLY A C 1
ATOM 538 O O . GLY A 1 74 ? -6.483 4.370 10.227 1.00 98.12 74 GLY A O 1
ATOM 539 N N . THR A 1 75 ? -8.402 3.248 10.651 1.00 98.75 75 THR A N 1
ATOM 540 C CA . THR A 1 75 ? -7.818 1.914 10.818 1.00 98.75 75 THR A CA 1
ATOM 541 C C . THR A 1 75 ? -8.460 0.993 9.794 1.00 98.75 75 THR A C 1
ATOM 543 O O . THR A 1 75 ? -9.658 0.763 9.846 1.00 98.75 75 THR A O 1
ATOM 546 N N . TYR A 1 76 ? -7.681 0.495 8.847 1.00 98.75 76 TYR A N 1
ATOM 547 C CA . TYR A 1 76 ? -8.171 -0.314 7.739 1.00 98.75 76 TYR A CA 1
ATOM 548 C C . TYR A 1 76 ? -7.806 -1.767 7.987 1.00 98.75 76 TYR A C 1
ATOM 550 O O . TYR A 1 76 ? -6.623 -2.112 8.093 1.00 98.75 76 TYR A O 1
ATOM 558 N N . ARG A 1 77 ? -8.817 -2.623 8.099 1.00 98.75 77 ARG A N 1
ATOM 559 C CA . ARG A 1 77 ? -8.602 -4.047 8.337 1.00 98.75 77 ARG A CA 1
ATOM 560 C C . ARG A 1 77 ? -8.346 -4.761 7.017 1.00 98.75 77 ARG A C 1
ATOM 562 O O . ARG A 1 77 ? -9.107 -4.603 6.066 1.00 98.75 77 ARG A O 1
ATOM 569 N N . LEU A 1 78 ? -7.291 -5.570 6.985 1.00 98.88 78 LEU A N 1
ATOM 570 C CA . LEU A 1 78 ? -6.889 -6.375 5.839 1.00 98.88 78 LEU A CA 1
ATOM 571 C C . LEU A 1 78 ? -6.976 -7.864 6.186 1.00 98.88 78 LEU A C 1
ATOM 573 O O . LEU A 1 78 ? -6.308 -8.329 7.106 1.00 98.88 78 LEU A O 1
ATOM 577 N N . SER A 1 79 ? -7.772 -8.633 5.449 1.00 98.62 79 SER A N 1
ATOM 578 C CA . SER A 1 79 ? -7.880 -10.093 5.604 1.00 98.62 79 SER A CA 1
ATOM 579 C C . SER A 1 79 ? -6.935 -10.874 4.690 1.00 98.62 79 SER A C 1
ATOM 581 O O . SER A 1 79 ? -6.738 -12.074 4.881 1.00 98.62 79 SER A O 1
ATOM 583 N N . ARG A 1 80 ? -6.344 -10.211 3.693 1.00 98.75 80 ARG A N 1
ATOM 584 C CA . ARG A 1 80 ? -5.345 -10.764 2.767 1.00 98.75 80 ARG A CA 1
ATOM 585 C C . ARG A 1 80 ? -4.494 -9.636 2.164 1.00 98.75 80 ARG A C 1
ATOM 587 O O . ARG A 1 80 ? -4.928 -8.483 2.208 1.00 98.75 80 ARG A O 1
ATOM 594 N N . PRO A 1 81 ? -3.345 -9.956 1.541 1.00 98.81 81 PRO A N 1
ATOM 595 C CA . PRO A 1 81 ? -2.486 -8.951 0.927 1.00 98.81 81 PRO A CA 1
ATOM 596 C C . PRO A 1 81 ? -3.190 -8.083 -0.117 1.00 98.81 81 PRO A C 1
ATOM 598 O O . PRO A 1 81 ? -3.971 -8.584 -0.940 1.00 98.81 81 PRO A O 1
ATOM 601 N N . ILE A 1 82 ? -2.841 -6.795 -0.123 1.00 98.88 82 ILE A N 1
ATOM 602 C CA . ILE A 1 82 ? -3.126 -5.874 -1.224 1.00 98.88 82 ILE A CA 1
ATOM 603 C C . ILE A 1 82 ? -1.996 -5.980 -2.242 1.00 98.88 82 ILE A C 1
ATOM 605 O O . ILE A 1 82 ? -0.850 -5.622 -1.961 1.00 98.88 82 ILE A O 1
ATOM 609 N N . VAL A 1 83 ? -2.317 -6.474 -3.437 1.00 98.75 83 VAL A N 1
ATOM 610 C CA . VAL A 1 83 ? -1.318 -6.740 -4.477 1.00 98.75 83 VAL A CA 1
ATOM 611 C C . VAL A 1 83 ? -1.293 -5.597 -5.483 1.00 98.75 83 VAL A C 1
ATOM 613 O O . VAL A 1 83 ? -2.274 -5.343 -6.181 1.00 98.75 83 VAL A O 1
ATOM 616 N N . VAL A 1 84 ? -0.140 -4.945 -5.599 1.00 98.56 84 VAL A N 1
ATOM 617 C CA . VAL A 1 84 ? 0.139 -3.865 -6.546 1.00 98.56 84 VAL A CA 1
ATOM 618 C C . VAL A 1 84 ? 0.943 -4.430 -7.717 1.00 98.56 84 VAL A C 1
ATOM 620 O O . VAL A 1 84 ? 2.170 -4.530 -7.670 1.00 98.56 84 VAL A O 1
ATOM 623 N N . GLN A 1 85 ? 0.237 -4.820 -8.779 1.00 98.06 85 GLN A N 1
ATOM 624 C CA . GLN A 1 85 ? 0.834 -5.344 -10.013 1.00 98.06 85 GLN A CA 1
ATOM 625 C C . GLN A 1 85 ? 1.311 -4.196 -10.913 1.00 98.06 85 GLN A C 1
ATOM 627 O O . GLN A 1 85 ? 0.575 -3.750 -11.794 1.00 98.06 85 GLN A O 1
ATOM 632 N N . LEU A 1 86 ? 2.535 -3.707 -10.709 1.00 97.12 86 LEU A N 1
ATOM 633 C CA . LEU A 1 86 ? 3.054 -2.482 -11.334 1.00 97.12 86 LEU A CA 1
ATOM 634 C C . LEU A 1 86 ? 3.039 -2.520 -12.870 1.00 97.12 86 LEU A C 1
ATOM 636 O O . LEU A 1 86 ? 2.839 -1.487 -13.502 1.00 97.12 86 LEU A O 1
ATOM 640 N N . ASP A 1 87 ? 3.202 -3.689 -13.495 1.00 95.38 87 ASP A N 1
ATOM 641 C CA . ASP A 1 87 ? 3.100 -3.813 -14.961 1.00 95.38 87 ASP A CA 1
ATOM 642 C C . ASP A 1 87 ? 1.677 -3.560 -15.487 1.00 95.38 87 ASP A C 1
ATOM 644 O O . ASP A 1 87 ? 1.488 -3.068 -16.601 1.00 95.38 87 ASP A O 1
ATOM 648 N N . ARG A 1 88 ? 0.668 -3.845 -14.657 1.00 96.31 88 ARG A N 1
ATOM 649 C CA . ARG A 1 88 ? -0.748 -3.648 -14.977 1.00 96.31 88 ARG A CA 1
ATOM 650 C C . ARG A 1 88 ? -1.239 -2.258 -14.586 1.00 96.31 88 ARG A C 1
ATOM 652 O O . ARG A 1 88 ? -1.931 -1.630 -15.381 1.00 96.31 88 ARG A O 1
ATOM 659 N N . VAL A 1 89 ? -0.930 -1.812 -13.368 1.00 96.69 89 VAL A N 1
ATOM 660 C CA . VAL A 1 89 ? -1.504 -0.581 -12.787 1.00 96.69 89 VAL A CA 1
ATOM 661 C C . VAL A 1 89 ? -0.576 0.630 -12.885 1.00 96.69 89 VAL A C 1
ATOM 663 O O . VAL A 1 89 ? -1.007 1.752 -12.644 1.00 96.69 89 VAL A O 1
ATOM 666 N N . GLY A 1 90 ? 0.680 0.428 -13.288 1.00 96.06 90 GLY A N 1
ATOM 667 C CA . GLY A 1 90 ? 1.691 1.477 -13.337 1.00 96.06 90 GLY A CA 1
ATOM 668 C C . GLY A 1 90 ? 2.198 1.890 -11.952 1.00 96.06 90 GLY A C 1
ATOM 669 O O . GLY A 1 90 ? 1.991 1.199 -10.949 1.00 96.06 90 GLY A O 1
ATOM 670 N N . ARG A 1 91 ? 2.890 3.033 -11.902 1.00 95.56 91 ARG A N 1
ATOM 671 C CA . ARG A 1 91 ? 3.415 3.622 -10.665 1.00 95.56 91 ARG A CA 1
ATOM 672 C C . ARG A 1 91 ? 2.260 3.870 -9.708 1.00 95.56 91 ARG A C 1
ATOM 674 O O . ARG A 1 91 ? 1.318 4.576 -10.052 1.00 95.56 91 ARG A O 1
ATOM 681 N N . THR A 1 92 ? 2.354 3.280 -8.525 1.00 97.50 92 THR A N 1
ATOM 682 C CA . THR A 1 92 ? 1.317 3.374 -7.502 1.00 97.50 92 THR A CA 1
ATOM 683 C C . THR A 1 92 ? 1.937 3.832 -6.193 1.00 97.50 92 THR A C 1
ATOM 685 O O . THR A 1 92 ? 2.908 3.232 -5.726 1.00 97.50 92 THR A O 1
ATOM 688 N N . SER A 1 93 ? 1.371 4.886 -5.617 1.00 97.38 93 SER A N 1
ATOM 689 C CA . SER A 1 93 ? 1.784 5.473 -4.348 1.00 97.38 93 SER A CA 1
ATOM 690 C C . SER A 1 93 ? 0.700 5.306 -3.291 1.00 97.38 93 SER A C 1
ATOM 692 O O . SER A 1 93 ? -0.490 5.410 -3.584 1.00 97.38 93 SER A O 1
ATOM 694 N N . ILE A 1 94 ? 1.120 5.046 -2.057 1.00 98.50 94 ILE A N 1
ATOM 695 C CA . ILE A 1 94 ? 0.259 4.881 -0.887 1.00 98.50 94 ILE A CA 1
ATOM 696 C C . ILE A 1 94 ? 0.663 5.927 0.147 1.00 98.50 94 ILE A C 1
ATOM 698 O O . ILE A 1 94 ? 1.807 5.947 0.603 1.00 98.50 94 ILE A O 1
ATOM 702 N N . HIS A 1 95 ? -0.286 6.773 0.534 1.00 98.50 95 HIS A N 1
ATOM 703 C CA . HIS A 1 95 ? -0.086 7.892 1.447 1.00 98.50 95 HIS A CA 1
ATOM 704 C C . HIS A 1 95 ? -1.028 7.791 2.644 1.00 98.50 95 HIS A C 1
ATOM 706 O O . HIS A 1 95 ? -2.229 7.616 2.465 1.00 98.50 95 HIS A O 1
ATOM 712 N N . GLY A 1 96 ? -0.504 7.952 3.861 1.00 97.81 96 GLY A N 1
ATOM 713 C CA . GLY A 1 96 ? -1.308 7.954 5.093 1.00 97.81 96 GLY A CA 1
ATOM 714 C C . GLY A 1 96 ? -1.135 9.171 5.996 1.00 97.81 96 GLY A C 1
ATOM 715 O O . GLY A 1 96 ? -1.813 9.271 7.018 1.00 97.81 96 GLY A O 1
ATOM 716 N N . ASN A 1 97 ? -0.213 10.085 5.666 1.00 94.56 97 ASN A N 1
ATOM 717 C CA . ASN A 1 97 ? 0.073 11.310 6.430 1.00 94.56 97 ASN A CA 1
ATOM 718 C C . ASN A 1 97 ? 0.321 11.093 7.944 1.00 94.56 97 ASN A C 1
ATOM 720 O O . ASN A 1 97 ? 0.107 11.992 8.754 1.00 94.56 97 ASN A O 1
ATOM 724 N N . GLY A 1 98 ? 0.769 9.897 8.333 1.00 95.31 98 GLY A N 1
ATOM 725 C CA . GLY A 1 98 ? 1.040 9.476 9.710 1.00 95.31 98 GLY A CA 1
ATOM 726 C C . GLY A 1 98 ? -0.194 9.064 10.519 1.00 95.31 98 GLY A C 1
ATOM 727 O O . GLY A 1 98 ? -0.063 8.804 11.712 1.00 95.31 98 GLY A O 1
ATOM 728 N N . VAL A 1 99 ? -1.384 9.031 9.911 1.00 97.69 99 VAL A N 1
ATOM 729 C CA . VAL A 1 99 ? -2.664 8.809 10.613 1.00 97.69 99 VAL A CA 1
ATOM 730 C C . VAL A 1 99 ? -3.487 7.643 10.064 1.00 97.69 99 VAL A C 1
ATOM 732 O O . VAL A 1 99 ? -4.505 7.298 10.664 1.00 97.69 99 VAL A O 1
ATOM 735 N N . ALA A 1 100 ? -3.065 7.039 8.951 1.00 98.56 100 ALA A N 1
ATOM 736 C CA . ALA A 1 100 ? -3.646 5.806 8.433 1.00 98.56 100 ALA A CA 1
ATOM 737 C C . ALA A 1 100 ? -2.919 4.585 9.014 1.00 98.56 100 ALA A C 1
ATOM 739 O O . ALA A 1 100 ? -1.693 4.466 8.899 1.00 98.56 100 ALA A O 1
ATOM 740 N N . ARG A 1 101 ? -3.686 3.674 9.615 1.00 98.81 101 ARG A N 1
ATOM 741 C CA . ARG A 1 101 ? -3.214 2.377 10.107 1.00 98.81 101 ARG A CA 1
ATOM 742 C C . ARG A 1 101 ? -3.817 1.256 9.278 1.00 98.81 101 ARG A C 1
ATOM 744 O O . ARG A 1 101 ? -5.016 1.266 9.039 1.00 98.81 101 ARG A O 1
ATOM 751 N N . PHE A 1 102 ? -3.014 0.262 8.933 1.00 98.81 102 PHE A N 1
ATOM 752 C CA . PHE A 1 102 ? -3.450 -0.987 8.325 1.00 98.81 102 PHE A CA 1
ATOM 753 C C . PHE A 1 102 ? -3.222 -2.133 9.302 1.00 98.81 102 PHE A C 1
ATOM 755 O O . PHE A 1 102 ? -2.117 -2.305 9.817 1.00 98.81 102 PHE A O 1
ATOM 762 N N . GLU A 1 103 ? -4.258 -2.918 9.560 1.00 98.81 103 GLU A N 1
ATOM 763 C CA . GLU A 1 103 ? -4.160 -4.115 10.389 1.00 98.81 103 GLU A CA 1
ATOM 764 C C . GLU A 1 103 ? -4.204 -5.347 9.493 1.00 98.81 103 GLU A C 1
ATOM 766 O O . GLU A 1 103 ? -5.215 -5.602 8.843 1.00 98.81 103 GLU A O 1
ATOM 771 N N . MET A 1 104 ? -3.119 -6.116 9.451 1.00 98.75 104 MET A N 1
ATOM 772 C CA . MET A 1 104 ? -3.031 -7.333 8.649 1.00 98.75 104 MET A CA 1
ATOM 773 C C . MET A 1 104 ? -3.470 -8.539 9.481 1.00 98.75 104 MET A C 1
ATOM 775 O O . MET A 1 104 ? -2.722 -9.044 10.315 1.00 98.75 104 MET A O 1
ATOM 779 N N . HIS A 1 105 ? -4.710 -8.977 9.272 1.00 98.62 105 HIS A N 1
ATOM 780 C CA . HIS A 1 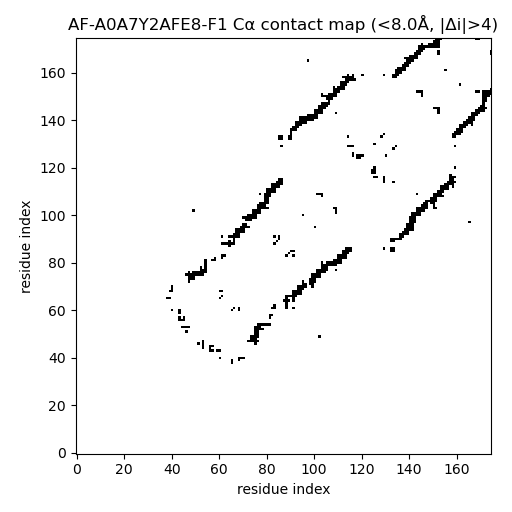105 ? -5.357 -10.106 9.955 1.00 98.62 105 HIS A CA 1
ATOM 781 C C . HIS A 1 105 ? -5.231 -11.428 9.182 1.00 98.62 105 HIS A C 1
ATOM 783 O O . HIS A 1 105 ? -5.656 -12.467 9.684 1.00 98.62 105 HIS A O 1
ATOM 789 N N . GLY A 1 106 ? -4.677 -11.401 7.968 1.00 98.25 106 GLY A N 1
ATOM 790 C CA . GLY A 1 106 ? -4.392 -12.592 7.167 1.00 98.25 106 GLY A CA 1
ATOM 791 C C . GLY A 1 106 ? -2.906 -12.958 7.131 1.00 98.25 106 GLY A C 1
ATOM 792 O O . GLY A 1 106 ? -2.067 -12.166 7.561 1.00 98.25 106 GLY A O 1
ATOM 793 N N . PRO A 1 107 ? -2.563 -14.133 6.578 1.00 98.38 107 PRO A N 1
ATOM 794 C CA . PRO A 1 107 ? -1.179 -14.487 6.291 1.00 98.38 107 PRO A CA 1
ATOM 795 C C . PRO A 1 107 ? -0.611 -13.651 5.133 1.00 98.38 107 PRO A C 1
ATOM 797 O O . PRO A 1 107 ? -1.323 -13.309 4.181 1.00 98.38 107 PRO A O 1
ATOM 800 N N . GLY A 1 108 ? 0.694 -13.389 5.182 1.00 98.19 108 GLY A N 1
ATOM 801 C CA . GLY A 1 108 ? 1.443 -12.643 4.175 1.00 98.19 108 GLY A CA 1
ATOM 802 C C . GLY A 1 108 ? 1.481 -11.129 4.418 1.00 98.19 108 GLY A C 1
ATOM 803 O O . GLY A 1 108 ? 1.038 -10.646 5.461 1.00 98.19 108 GLY A O 1
ATOM 804 N N . PRO A 1 109 ? 2.024 -10.359 3.460 1.00 98.75 109 PRO A N 1
ATOM 805 C CA . PRO A 1 109 ? 2.249 -8.926 3.623 1.00 98.75 109 PRO A CA 1
ATOM 806 C C . PRO A 1 109 ? 0.954 -8.118 3.558 1.00 98.75 109 PRO A C 1
ATOM 808 O O . PRO A 1 109 ? 0.073 -8.422 2.757 1.00 98.75 109 PRO A O 1
ATOM 811 N N . ALA A 1 110 ? 0.872 -7.020 4.307 1.00 98.75 110 ALA A N 1
ATOM 812 C CA . ALA A 1 110 ? -0.194 -6.032 4.137 1.00 98.75 110 ALA A CA 1
ATOM 813 C C . ALA A 1 110 ? -0.207 -5.462 2.705 1.00 98.75 110 ALA A C 1
ATOM 815 O O . ALA A 1 110 ? -1.255 -5.405 2.057 1.00 98.75 110 ALA A O 1
ATOM 816 N N . PHE A 1 111 ? 0.974 -5.105 2.184 1.00 98.75 111 PHE A N 1
ATOM 817 C CA . PHE A 1 111 ? 1.150 -4.624 0.811 1.00 98.75 111 PHE A CA 1
ATOM 818 C C . PHE A 1 111 ? 2.222 -5.418 0.071 1.00 98.75 111 PHE A C 1
ATOM 820 O O . PHE A 1 111 ? 3.359 -5.529 0.530 1.00 98.75 111 PHE A O 1
ATOM 827 N N . GLN A 1 112 ? 1.878 -5.913 -1.117 1.00 98.56 112 GLN A N 1
ATOM 828 C CA . GLN A 1 112 ? 2.796 -6.625 -1.995 1.00 98.56 112 GLN A CA 1
ATOM 829 C C . GLN A 1 112 ? 2.979 -5.870 -3.312 1.00 98.56 112 GLN A C 1
ATOM 831 O O . GLN A 1 112 ? 2.078 -5.830 -4.148 1.00 98.56 112 GLN A O 1
ATOM 836 N N . PHE A 1 113 ? 4.168 -5.317 -3.528 1.00 98.44 113 PHE A N 1
ATOM 837 C CA . PHE A 1 113 ? 4.555 -4.699 -4.791 1.00 98.44 113 PHE A CA 1
ATOM 838 C C . PHE A 1 113 ? 5.188 -5.737 -5.712 1.00 98.44 113 PHE A C 1
ATOM 840 O O . PHE A 1 113 ? 6.187 -6.372 -5.367 1.00 98.44 113 PHE A O 1
ATOM 847 N N . VAL A 1 114 ? 4.612 -5.900 -6.901 1.00 97.75 114 VAL A N 1
ATOM 848 C CA . VAL A 1 114 ? 5.073 -6.857 -7.907 1.00 97.75 114 VAL A CA 1
ATOM 849 C C . VAL A 1 114 ? 5.379 -6.103 -9.194 1.00 97.75 114 VAL A C 1
ATOM 851 O O . VAL A 1 114 ? 4.489 -5.580 -9.862 1.00 97.75 114 VAL A O 1
ATOM 854 N N . GLY A 1 115 ? 6.662 -6.031 -9.531 1.00 95.88 115 GLY A N 1
ATOM 855 C CA . GLY A 1 115 ? 7.161 -5.465 -10.777 1.00 95.88 115 GLY A CA 1
ATOM 856 C C . GLY A 1 115 ? 7.884 -6.502 -11.632 1.00 95.88 115 GLY A C 1
ATOM 857 O O . GLY A 1 115 ? 8.016 -7.671 -11.274 1.00 95.88 115 GLY A O 1
ATOM 858 N N . THR A 1 116 ? 8.368 -6.050 -12.786 1.00 94.69 116 THR A N 1
ATOM 859 C CA . THR A 1 116 ? 9.023 -6.900 -13.799 1.00 94.69 116 THR A CA 1
ATOM 860 C C . THR A 1 116 ? 10.531 -6.665 -13.910 1.00 94.69 116 THR A C 1
ATOM 862 O O . THR A 1 116 ? 11.166 -7.114 -14.867 1.00 94.69 116 THR A O 1
ATOM 865 N N . HIS A 1 117 ? 11.126 -5.945 -12.955 1.00 90.00 117 HIS A N 1
ATOM 866 C CA . HIS A 1 117 ? 12.562 -5.710 -12.943 1.00 90.00 117 HIS A CA 1
ATOM 867 C C . HIS A 1 117 ? 13.318 -7.006 -12.617 1.00 90.00 117 HIS A C 1
ATOM 869 O O . HIS A 1 117 ? 13.252 -7.507 -11.498 1.00 90.00 117 HIS A O 1
ATOM 875 N N . ASP A 1 118 ? 14.050 -7.528 -13.600 1.00 86.12 118 ASP A N 1
ATOM 876 C CA . ASP A 1 118 ? 14.907 -8.719 -13.501 1.00 86.12 118 ASP A CA 1
ATOM 877 C C . ASP A 1 118 ? 16.403 -8.398 -13.691 1.00 86.12 118 ASP A C 1
ATOM 879 O O . ASP A 1 118 ? 17.242 -9.297 -13.719 1.00 86.12 118 ASP A O 1
ATOM 883 N N . GLY A 1 119 ? 16.730 -7.111 -13.845 1.00 79.88 119 GLY A N 1
ATOM 884 C CA . GLY A 1 119 ? 18.081 -6.611 -14.068 1.00 79.88 119 GLY A CA 1
ATOM 885 C C . GLY A 1 119 ? 18.764 -6.134 -12.787 1.00 79.88 119 GLY A C 1
ATOM 886 O O . GLY A 1 119 ? 18.339 -6.411 -11.669 1.00 79.88 119 GLY A O 1
ATOM 887 N N . THR A 1 120 ? 19.842 -5.375 -12.962 1.00 76.00 120 THR A N 1
ATOM 888 C CA . THR A 1 120 ? 20.484 -4.630 -11.872 1.00 76.00 120 THR A CA 1
ATOM 889 C C . THR A 1 120 ? 20.041 -3.166 -11.919 1.00 76.00 120 THR A C 1
ATOM 891 O O . THR A 1 120 ? 19.473 -2.712 -12.908 1.00 76.00 120 THR A O 1
ATOM 894 N N . ALA A 1 121 ? 20.367 -2.375 -10.894 1.00 71.62 121 ALA A N 1
ATOM 895 C CA . ALA A 1 121 ? 20.136 -0.926 -10.919 1.00 71.62 121 ALA A CA 1
ATOM 896 C C . ALA A 1 121 ? 21.058 -0.162 -11.906 1.00 71.62 121 ALA A C 1
ATOM 898 O O . ALA A 1 121 ? 21.046 1.068 -11.941 1.00 71.62 121 ALA A O 1
ATOM 899 N N . ALA A 1 122 ? 21.883 -0.863 -12.696 1.00 79.50 122 ALA A N 1
ATOM 900 C CA . ALA A 1 122 ? 22.716 -0.241 -13.716 1.00 79.50 122 ALA A CA 1
ATOM 901 C C . ALA A 1 122 ? 21.833 0.244 -14.883 1.00 79.50 122 ALA A C 1
ATOM 903 O O . ALA A 1 122 ? 21.070 -0.552 -15.423 1.00 79.50 122 ALA A O 1
ATOM 904 N N . PRO A 1 123 ? 21.958 1.498 -15.358 1.00 74.62 123 PRO A N 1
ATOM 905 C CA . PRO A 1 123 ? 21.024 2.061 -16.342 1.00 74.62 123 PRO A CA 1
ATOM 906 C C . PRO A 1 123 ? 20.843 1.222 -17.617 1.00 74.62 123 PRO A C 1
ATOM 908 O O . PRO A 1 123 ? 19.752 1.156 -18.171 1.00 74.62 123 PRO A O 1
ATOM 911 N N . MET A 1 124 ? 21.909 0.552 -18.057 1.00 78.06 124 MET A N 1
ATOM 912 C CA . MET A 1 124 ? 21.952 -0.269 -19.272 1.00 78.06 124 MET A CA 1
ATOM 913 C C . MET A 1 124 ? 21.275 -1.643 -19.154 1.00 78.06 124 MET A C 1
ATOM 915 O O . MET A 1 124 ? 21.079 -2.300 -20.172 1.00 78.06 124 MET A O 1
ATOM 919 N N . THR A 1 125 ? 20.926 -2.094 -17.946 1.00 77.44 125 THR A N 1
ATOM 920 C CA . THR A 1 125 ? 20.289 -3.405 -17.713 1.00 77.44 125 THR A CA 1
ATOM 921 C C . THR A 1 125 ? 18.790 -3.293 -17.425 1.00 77.44 125 THR A C 1
ATOM 923 O O . THR A 1 125 ? 18.108 -4.308 -17.291 1.00 77.44 125 THR A O 1
ATOM 926 N N . VAL A 1 126 ? 18.249 -2.072 -17.362 1.00 76.62 126 VAL A N 1
ATOM 927 C CA . VAL A 1 126 ? 16.833 -1.822 -17.082 1.00 76.62 126 VAL A CA 1
ATOM 928 C C . VAL A 1 126 ? 16.040 -1.723 -18.386 1.00 76.62 126 VAL A C 1
ATOM 930 O O . VAL A 1 126 ? 16.358 -0.930 -19.271 1.00 76.62 126 VAL A O 1
ATOM 933 N N . LYS A 1 127 ? 14.963 -2.506 -18.495 1.00 81.94 127 LYS A N 1
ATOM 934 C CA . LYS A 1 127 ? 14.022 -2.456 -19.626 1.00 81.94 127 LYS A CA 1
ATOM 935 C C . LYS A 1 127 ? 13.245 -1.133 -19.610 1.00 81.94 127 LYS A C 1
ATOM 937 O O . LYS A 1 127 ? 12.822 -0.690 -18.544 1.00 81.94 127 LYS A O 1
ATOM 942 N N . SER A 1 128 ? 12.980 -0.541 -20.777 1.00 80.56 128 SER A N 1
ATOM 943 C CA . SER A 1 128 ? 12.259 0.743 -20.883 1.00 80.56 128 SER A CA 1
ATOM 944 C C . SER A 1 128 ? 10.899 0.729 -20.180 1.00 80.56 128 SER A C 1
ATOM 946 O O . SER A 1 128 ? 10.606 1.637 -19.415 1.00 80.56 128 SER A O 1
ATOM 948 N N . GLY A 1 129 ? 10.121 -0.351 -20.315 1.00 81.06 129 GLY A N 1
ATOM 949 C CA . GLY A 1 129 ? 8.825 -0.490 -19.638 1.00 81.06 129 GLY A CA 1
ATOM 950 C C . GLY A 1 129 ? 8.894 -0.401 -18.106 1.00 81.06 129 GLY A C 1
ATOM 951 O O . GLY A 1 129 ? 7.949 0.083 -17.485 1.00 81.06 129 GLY A O 1
ATOM 952 N N . VAL A 1 130 ? 10.021 -0.790 -17.495 1.00 82.25 130 VAL A N 1
ATOM 953 C CA . VAL A 1 130 ? 10.241 -0.624 -16.050 1.00 82.25 130 VAL A CA 1
ATOM 954 C C . VAL A 1 130 ? 10.434 0.853 -15.721 1.00 82.25 130 VAL A C 1
ATOM 956 O O . VAL A 1 130 ? 9.752 1.364 -14.836 1.00 82.25 130 VAL A O 1
ATOM 959 N N . TRP A 1 131 ? 11.303 1.557 -16.453 1.00 84.75 131 TRP A N 1
ATOM 960 C CA . TRP A 1 131 ? 11.510 2.992 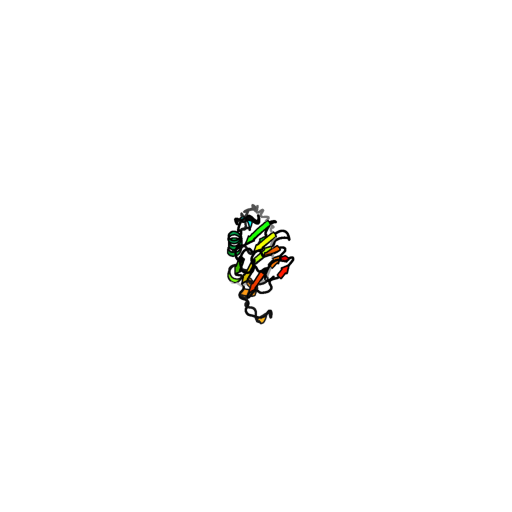-16.250 1.00 84.75 131 TRP A CA 1
ATOM 961 C C . TRP A 1 131 ? 10.253 3.809 -16.515 1.00 84.75 131 TRP A C 1
ATOM 963 O O . TRP A 1 131 ? 9.918 4.670 -15.713 1.00 84.75 131 TRP A O 1
ATOM 973 N N . ASP A 1 132 ? 9.536 3.533 -17.597 1.00 86.38 132 ASP A N 1
ATOM 974 C CA . ASP A 1 132 ? 8.428 4.374 -18.042 1.00 86.38 132 ASP A CA 1
ATOM 975 C C . ASP A 1 132 ? 7.185 4.213 -17.160 1.00 86.38 132 ASP A C 1
ATOM 977 O O . ASP A 1 132 ? 6.454 5.180 -16.941 1.00 86.38 132 ASP A O 1
ATOM 981 N N . LYS A 1 133 ? 6.941 2.999 -16.644 1.00 88.12 133 LYS A N 1
ATOM 982 C CA . LYS A 1 133 ? 5.662 2.650 -16.007 1.00 88.12 133 LYS A CA 1
ATOM 983 C C . LYS A 1 133 ? 5.757 2.160 -14.575 1.00 88.12 133 LYS A C 1
ATOM 985 O O . LYS A 1 133 ? 4.771 2.278 -13.865 1.00 88.12 133 LYS A O 1
ATOM 990 N N . GLN A 1 134 ? 6.880 1.585 -14.157 1.00 90.38 134 GLN A N 1
ATOM 991 C CA . GLN A 1 134 ? 6.943 0.810 -12.909 1.00 90.38 134 GLN A CA 1
ATOM 992 C C . GLN A 1 134 ? 7.934 1.386 -11.897 1.00 90.38 134 GLN A C 1
ATOM 994 O O . GLN A 1 134 ? 7.943 0.955 -10.749 1.00 90.38 134 GLN A O 1
ATOM 999 N N . SER A 1 135 ? 8.789 2.325 -12.307 1.00 87.81 135 SER A N 1
ATOM 1000 C CA . SER A 1 135 ? 9.829 2.879 -11.445 1.00 87.81 135 SER A CA 1
ATOM 1001 C C . SER A 1 135 ? 9.240 3.761 -10.354 1.00 87.81 135 SER A C 1
ATOM 1003 O O . SER A 1 135 ? 8.361 4.576 -10.623 1.00 87.81 135 SER A O 1
ATOM 1005 N N . THR A 1 136 ? 9.804 3.672 -9.153 1.00 90.25 136 THR A N 1
ATOM 1006 C CA . THR A 1 136 ? 9.514 4.613 -8.063 1.00 90.25 136 THR A CA 1
ATOM 1007 C C . THR A 1 136 ? 8.040 4.657 -7.621 1.00 90.25 136 THR A C 1
ATOM 1009 O O . THR A 1 136 ? 7.481 5.748 -7.493 1.00 90.25 136 THR A O 1
ATOM 1012 N N . PRO A 1 137 ? 7.385 3.504 -7.359 1.00 95.94 137 PRO A N 1
ATOM 1013 C CA . PRO A 1 137 ? 6.214 3.499 -6.481 1.00 95.94 137 PRO A CA 1
ATOM 1014 C C . PRO A 1 137 ? 6.625 3.983 -5.086 1.00 95.94 137 PRO A C 1
ATOM 1016 O O . PRO A 1 137 ? 7.803 3.916 -4.751 1.00 95.94 137 PRO A O 1
ATOM 1019 N N . LEU A 1 138 ? 5.686 4.444 -4.263 1.00 97.75 138 LEU A N 1
ATOM 1020 C CA . LEU A 1 138 ? 5.990 5.045 -2.959 1.00 97.75 138 LEU A CA 1
ATOM 1021 C C . LEU A 1 138 ? 5.059 4.513 -1.872 1.00 97.75 138 LEU A C 1
ATOM 1023 O O . LEU A 1 138 ? 3.864 4.354 -2.095 1.00 97.75 138 LEU A O 1
ATOM 1027 N N . VAL A 1 139 ? 5.595 4.322 -0.669 1.00 98.56 139 VAL A N 1
ATOM 1028 C CA . VAL A 1 139 ? 4.780 4.190 0.542 1.00 98.56 139 VAL A CA 1
ATOM 1029 C C . VAL A 1 139 ? 5.228 5.234 1.552 1.00 98.56 139 VAL A C 1
ATOM 1031 O O . VAL A 1 139 ? 6.405 5.292 1.919 1.00 98.56 139 VAL A O 1
ATOM 1034 N N . ASP A 1 140 ? 4.286 6.065 1.992 1.00 98.62 140 ASP A N 1
ATOM 1035 C CA . ASP A 1 140 ? 4.571 7.201 2.853 1.00 98.62 140 ASP A CA 1
ATOM 1036 C C . ASP A 1 140 ? 3.575 7.375 4.003 1.00 98.62 140 ASP A C 1
ATOM 1038 O O . ASP A 1 140 ? 2.368 7.516 3.799 1.00 98.62 140 ASP A O 1
ATOM 1042 N N . GLY A 1 141 ? 4.096 7.467 5.227 1.00 98.50 141 GLY A N 1
ATOM 1043 C CA . GLY A 1 141 ? 3.322 7.932 6.378 1.00 98.50 141 GLY A CA 1
ATOM 1044 C C . GLY A 1 141 ? 2.198 6.986 6.797 1.00 98.50 141 GLY A C 1
ATOM 1045 O O . GLY A 1 141 ? 1.110 7.461 7.111 1.00 98.50 141 GLY A O 1
ATOM 1046 N N . ILE A 1 142 ? 2.429 5.675 6.787 1.00 98.75 142 ILE A N 1
ATOM 1047 C CA . ILE A 1 142 ? 1.442 4.677 7.226 1.00 98.75 142 ILE A CA 1
ATOM 1048 C C . ILE A 1 142 ? 1.959 3.875 8.424 1.00 98.75 142 ILE A C 1
ATOM 1050 O O . ILE A 1 142 ? 3.167 3.696 8.598 1.00 98.75 142 ILE A O 1
ATOM 1054 N N . GLU A 1 143 ? 1.039 3.355 9.231 1.00 98.75 143 GLU A N 1
ATOM 1055 C CA . GLU A 1 143 ? 1.318 2.308 10.217 1.00 98.75 143 GLU A CA 1
ATOM 1056 C C . GLU A 1 143 ? 0.787 0.962 9.703 1.00 98.75 143 GLU A C 1
ATOM 1058 O O . GLU A 1 143 ? -0.329 0.903 9.195 1.00 98.75 143 GLU A O 1
ATOM 1063 N N . ILE A 1 144 ? 1.553 -0.117 9.860 1.00 98.81 144 ILE A N 1
ATOM 1064 C CA . ILE A 1 144 ? 1.115 -1.498 9.630 1.00 98.81 144 ILE A CA 1
ATOM 1065 C C . ILE A 1 144 ? 1.257 -2.280 10.938 1.00 98.81 144 ILE A C 1
ATOM 1067 O O . ILE A 1 144 ? 2.297 -2.232 11.603 1.00 98.81 144 ILE A O 1
ATOM 1071 N N . VAL A 1 145 ? 0.204 -3.004 11.308 1.00 98.75 145 VAL A N 1
ATOM 1072 C CA . VAL A 1 145 ? 0.144 -3.828 12.517 1.00 98.75 145 VAL A CA 1
ATOM 1073 C C . VAL A 1 145 ? -0.248 -5.249 12.135 1.00 98.75 145 VAL A C 1
ATOM 1075 O O . VAL A 1 145 ? -1.309 -5.455 11.551 1.00 98.75 145 VAL A O 1
ATOM 1078 N N . GLY A 1 146 ? 0.586 -6.232 12.465 1.00 98.50 146 GLY A N 1
ATOM 1079 C CA . GLY A 1 146 ? 0.231 -7.639 12.285 1.00 98.50 146 GLY A CA 1
ATOM 1080 C C . GLY A 1 146 ? -0.730 -8.136 13.370 1.00 98.50 146 GLY A C 1
ATOM 1081 O O . GLY A 1 146 ? -0.551 -7.856 14.556 1.00 98.50 146 GLY A O 1
ATOM 1082 N N . HIS A 1 147 ? -1.763 -8.864 12.948 1.00 98.44 147 HIS A N 1
ATOM 1083 C CA . HIS A 1 147 ? -2.770 -9.525 13.791 1.00 98.44 147 HIS A CA 1
ATOM 1084 C C . HIS A 1 147 ? -2.907 -11.028 13.479 1.00 98.44 147 HIS A C 1
ATOM 1086 O O . HIS A 1 147 ? -3.761 -11.706 14.050 1.00 98.44 147 HIS A O 1
ATOM 1092 N N . HIS A 1 148 ? -2.050 -11.554 12.603 1.00 98.56 148 HIS A N 1
ATOM 1093 C CA . HIS A 1 148 ? -1.912 -12.970 12.271 1.00 98.56 148 HIS A CA 1
ATOM 1094 C C . HIS A 1 148 ? -0.462 -13.410 12.521 1.00 98.56 148 HIS A C 1
ATOM 1096 O O . HIS A 1 148 ? 0.448 -12.590 12.408 1.00 98.56 148 HIS A O 1
ATOM 1102 N N . GLU A 1 149 ? -0.232 -14.684 12.853 1.00 97.88 149 GLU A N 1
ATOM 1103 C CA . GLU A 1 149 ? 1.123 -15.196 13.136 1.00 97.88 149 GLU A CA 1
ATOM 1104 C C . GLU A 1 149 ? 2.072 -15.053 11.938 1.00 97.88 149 GLU A C 1
ATOM 1106 O O . GLU A 1 149 ? 3.228 -14.691 12.114 1.00 97.88 149 GLU A O 1
ATOM 1111 N N . ASP A 1 150 ? 1.533 -15.229 10.731 1.00 98.00 150 ASP A N 1
ATOM 1112 C CA . ASP A 1 150 ? 2.227 -15.025 9.454 1.00 98.00 150 ASP A CA 1
ATOM 1113 C C . ASP A 1 150 ? 1.963 -13.644 8.814 1.00 98.00 150 ASP A C 1
ATOM 1115 O O . ASP A 1 150 ? 2.103 -13.501 7.601 1.00 98.00 150 ASP A O 1
ATOM 1119 N N . ALA A 1 151 ? 1.487 -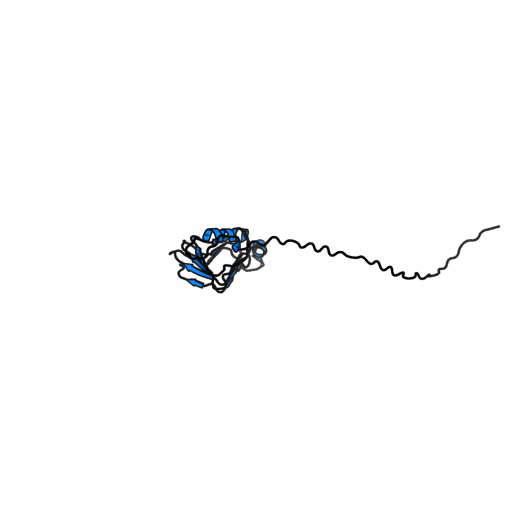12.642 9.564 1.00 98.38 151 ALA A N 1
ATOM 1120 C CA . ALA A 1 151 ? 1.285 -11.302 9.003 1.00 98.38 151 ALA A CA 1
ATOM 1121 C C . ALA A 1 151 ? 2.630 -10.604 8.782 1.00 98.38 151 ALA A C 1
ATOM 1123 O O . ALA A 1 151 ? 3.383 -10.409 9.733 1.00 98.38 151 ALA A O 1
ATOM 1124 N N . ASP A 1 152 ? 2.883 -10.139 7.564 1.00 98.38 152 ASP A N 1
ATOM 1125 C CA . ASP A 1 152 ? 4.070 -9.367 7.204 1.00 98.38 152 ASP A CA 1
ATOM 1126 C C . ASP A 1 152 ? 3.710 -7.899 6.899 1.00 98.38 152 ASP A C 1
ATOM 1128 O O . ASP A 1 152 ? 2.554 -7.534 6.667 1.00 98.38 152 ASP A O 1
ATOM 1132 N N . GLY A 1 153 ? 4.720 -7.033 6.894 1.00 98.31 153 GLY A N 1
ATOM 1133 C CA . GLY A 1 153 ? 4.607 -5.622 6.557 1.00 98.31 153 GLY A CA 1
ATOM 1134 C C . GLY A 1 153 ? 4.485 -5.384 5.054 1.00 98.31 153 GLY A C 1
ATOM 1135 O O . GLY A 1 153 ? 3.395 -5.459 4.480 1.00 98.31 153 GLY A O 1
ATOM 1136 N N . ILE A 1 154 ? 5.605 -5.048 4.414 1.00 98.50 154 ILE A N 1
ATOM 1137 C CA . ILE A 1 154 ? 5.647 -4.726 2.984 1.00 98.50 154 ILE A CA 1
ATOM 1138 C C . ILE A 1 154 ? 6.590 -5.682 2.266 1.00 98.50 154 ILE A C 1
ATOM 1140 O O . ILE A 1 154 ? 7.775 -5.769 2.569 1.00 98.50 154 ILE A O 1
ATOM 1144 N N . GLN A 1 155 ? 6.081 -6.334 1.228 1.00 98.19 155 GLN A N 1
ATOM 1145 C CA . GLN A 1 155 ? 6.884 -7.176 0.353 1.00 98.19 155 GLN A CA 1
ATOM 1146 C C . GLN A 1 155 ? 7.054 -6.510 -1.012 1.00 98.19 155 GLN A C 1
ATOM 1148 O O . GLN A 1 155 ? 6.100 -5.987 -1.587 1.00 98.19 155 GLN A O 1
ATOM 1153 N N . ALA A 1 156 ? 8.263 -6.575 -1.568 1.00 96.31 156 ALA A N 1
ATOM 1154 C CA . ALA A 1 156 ? 8.554 -6.091 -2.912 1.00 96.31 156 ALA A CA 1
ATOM 1155 C C . ALA A 1 156 ? 9.295 -7.154 -3.729 1.00 96.31 156 ALA A C 1
ATOM 1157 O O . ALA A 1 156 ? 10.367 -7.623 -3.349 1.00 96.31 156 ALA A O 1
ATOM 1158 N N . ASN A 1 157 ? 8.746 -7.509 -4.889 1.00 95.69 157 ASN A N 1
ATOM 1159 C CA . ASN A 1 157 ? 9.346 -8.437 -5.843 1.00 95.69 157 ASN A CA 1
ATOM 1160 C C . ASN A 1 157 ? 9.480 -7.750 -7.200 1.00 95.69 157 ASN A C 1
ATOM 1162 O O . ASN A 1 157 ? 8.531 -7.132 -7.678 1.00 95.69 157 ASN A O 1
ATOM 1166 N N . GLY A 1 158 ? 10.666 -7.815 -7.812 1.00 93.19 158 GLY A N 1
ATOM 1167 C CA . GLY A 1 158 ? 10.910 -7.224 -9.135 1.00 93.19 158 GLY A CA 1
ATOM 1168 C C . GLY A 1 158 ? 10.594 -5.725 -9.224 1.00 93.19 158 GLY A C 1
ATOM 1169 O O . GLY A 1 158 ? 10.271 -5.220 -10.297 1.00 93.19 158 GLY A O 1
ATOM 1170 N N . THR A 1 159 ? 10.632 -5.009 -8.098 1.00 91.88 159 THR A N 1
ATOM 1171 C CA . THR A 1 159 ? 10.290 -3.585 -8.033 1.00 91.88 159 THR A CA 1
ATOM 1172 C C . THR A 1 159 ? 11.547 -2.737 -8.178 1.00 91.88 159 THR A C 1
ATOM 1174 O O . THR A 1 159 ? 12.568 -3.009 -7.547 1.00 91.88 159 THR A O 1
ATOM 1177 N N . MET A 1 160 ? 11.474 -1.688 -8.996 1.00 90.75 160 MET A N 1
ATOM 1178 C CA . MET A 1 160 ? 12.565 -0.733 -9.161 1.00 90.75 160 MET A CA 1
ATOM 1179 C C . MET A 1 160 ? 12.363 0.459 -8.224 1.00 90.75 160 MET A C 1
ATOM 1181 O O . MET A 1 160 ? 11.462 1.267 -8.444 1.00 90.75 160 MET A O 1
ATOM 1185 N N . GLN A 1 161 ? 13.249 0.584 -7.230 1.00 90.69 161 GLN A N 1
ATOM 1186 C CA . GLN A 1 161 ? 13.339 1.733 -6.321 1.00 90.69 161 GLN A CA 1
ATOM 1187 C C . GLN A 1 161 ? 12.019 2.058 -5.605 1.00 90.69 161 GLN A C 1
ATOM 1189 O O . GLN A 1 161 ? 11.458 3.106 -5.873 1.00 90.69 161 GLN A O 1
ATOM 1194 N N .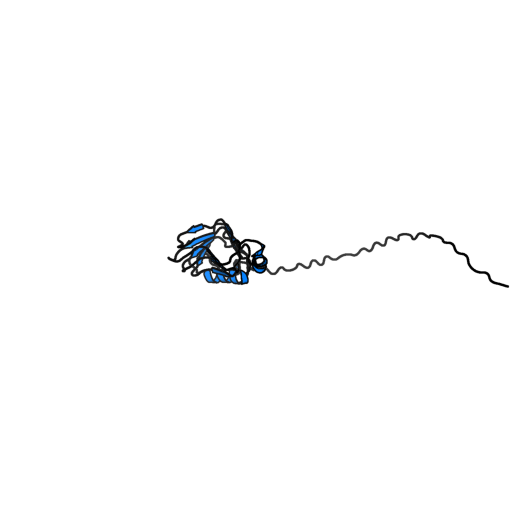 LEU A 1 162 ? 11.533 1.203 -4.701 1.00 95.38 162 LEU A N 1
ATOM 1195 C CA . LEU A 1 162 ? 10.383 1.494 -3.827 1.00 95.38 162 LEU A CA 1
ATOM 1196 C C . LEU A 1 162 ? 10.853 2.275 -2.583 1.00 95.38 162 LEU A C 1
ATOM 1198 O O . LEU A 1 162 ? 11.408 1.649 -1.675 1.00 95.38 162 LEU A O 1
ATOM 1202 N N . PRO A 1 163 ? 10.696 3.610 -2.492 1.00 97.00 163 PRO A N 1
ATOM 1203 C CA . PRO A 1 163 ? 11.017 4.335 -1.280 1.00 97.00 163 PRO A CA 1
ATOM 1204 C C . PRO A 1 163 ? 9.922 4.073 -0.246 1.00 97.00 163 PRO A C 1
ATOM 1206 O O . PRO A 1 163 ? 8.728 4.146 -0.541 1.00 97.00 163 PRO A O 1
ATOM 1209 N N . LEU A 1 164 ? 10.355 3.804 0.979 1.00 97.50 164 LEU A N 1
ATOM 1210 C CA . LEU A 1 164 ? 9.501 3.716 2.154 1.00 97.50 164 LEU A CA 1
ATOM 1211 C C . LEU A 1 164 ? 9.887 4.876 3.068 1.00 97.50 164 LEU A C 1
ATOM 1213 O O . LEU A 1 164 ? 11.050 5.000 3.455 1.00 97.50 164 LEU A O 1
ATOM 1217 N N . SER A 1 165 ? 8.940 5.751 3.389 1.00 97.94 165 SER A N 1
ATOM 1218 C CA . SER A 1 165 ? 9.198 6.928 4.220 1.00 97.94 165 SER A CA 1
ATOM 1219 C C . SER A 1 165 ? 8.129 7.076 5.292 1.00 97.94 165 SER A C 1
ATOM 1221 O O . SER A 1 165 ? 6.946 6.882 5.042 1.00 97.94 165 SER A O 1
ATOM 1223 N N . ARG A 1 166 ? 8.539 7.387 6.529 1.00 98.00 166 ARG A N 1
ATOM 1224 C CA . ARG A 1 166 ? 7.619 7.524 7.678 1.00 98.00 166 ARG A CA 1
ATOM 1225 C C . ARG A 1 166 ? 6.692 6.306 7.862 1.00 98.00 166 ARG A C 1
ATOM 1227 O O . ARG A 1 166 ? 5.547 6.463 8.275 1.00 98.00 166 ARG A O 1
ATOM 1234 N N . VAL A 1 167 ? 7.181 5.109 7.536 1.00 98.31 167 VAL A N 1
ATOM 1235 C CA . VAL A 1 167 ? 6.447 3.850 7.708 1.00 98.31 167 VAL A CA 1
ATOM 1236 C C . VAL A 1 167 ? 6.782 3.260 9.075 1.00 98.31 167 VAL A C 1
ATOM 1238 O O . VAL A 1 167 ? 7.955 3.143 9.429 1.00 98.31 167 VAL A O 1
ATOM 1241 N N . SER A 1 168 ? 5.756 2.888 9.835 1.00 98.19 168 SER A N 1
ATOM 1242 C CA . SER A 1 168 ? 5.889 2.153 11.096 1.00 98.19 168 SER A CA 1
ATOM 1243 C C . SER A 1 168 ? 5.302 0.759 10.925 1.00 98.19 168 SER A C 1
ATOM 1245 O O . SER A 1 168 ? 4.139 0.641 10.559 1.00 98.19 168 SER A O 1
ATOM 1247 N N . ILE A 1 169 ? 6.074 -0.290 11.206 1.00 98.38 169 ILE A N 1
ATOM 1248 C CA . ILE A 1 169 ? 5.614 -1.683 11.112 1.00 98.38 169 ILE A CA 1
ATOM 1249 C C . ILE A 1 169 ? 5.874 -2.360 12.450 1.00 98.38 169 ILE A C 1
ATOM 1251 O O . ILE A 1 169 ? 6.979 -2.275 12.989 1.00 98.38 169 ILE A O 1
ATOM 1255 N N . ARG A 1 170 ? 4.852 -3.005 13.015 1.00 98.06 170 ARG A N 1
ATOM 1256 C CA . ARG A 1 170 ? 4.960 -3.710 14.298 1.00 98.06 170 ARG A CA 1
ATOM 1257 C C . ARG A 1 170 ? 4.063 -4.936 14.353 1.00 98.06 170 ARG A C 1
ATOM 1259 O O . ARG A 1 170 ? 3.080 -5.024 13.627 1.00 98.06 170 ARG A O 1
ATOM 1266 N N . ALA A 1 171 ? 4.388 -5.847 15.270 1.00 97.00 171 ALA A N 1
ATOM 1267 C CA . ALA A 1 171 ? 3.672 -7.112 15.461 1.00 97.00 171 ALA A CA 1
ATOM 1268 C C . ALA A 1 171 ? 3.551 -7.961 14.177 1.00 97.00 171 ALA A C 1
ATOM 1270 O O . ALA A 1 171 ? 2.661 -8.793 14.075 1.00 97.00 171 ALA A O 1
ATOM 1271 N N . ALA A 1 172 ? 4.446 -7.736 13.213 1.00 95.38 172 ALA A N 1
ATOM 1272 C CA . ALA A 1 172 ? 4.551 -8.505 11.986 1.00 95.38 172 ALA A CA 1
ATOM 1273 C C . ALA A 1 172 ? 5.680 -9.537 12.117 1.00 95.38 172 ALA A C 1
ATOM 1275 O O . ALA A 1 172 ? 6.673 -9.288 12.809 1.00 95.38 172 ALA A O 1
ATOM 1276 N N . HIS A 1 173 ? 5.525 -10.674 11.452 1.00 94.31 173 HIS A N 1
ATOM 1277 C CA . HIS A 1 173 ? 6.535 -11.716 11.336 1.00 94.31 173 HIS A CA 1
ATOM 1278 C C . HIS A 1 173 ? 7.767 -11.200 10.572 1.00 94.31 173 HIS A C 1
ATOM 1280 O O . HIS A 1 173 ? 8.902 -11.325 11.046 1.00 94.31 173 HIS A O 1
ATOM 1286 N N . HIS A 1 174 ? 7.544 -10.508 9.455 1.00 92.31 174 HIS A N 1
ATOM 1287 C CA . HIS A 1 174 ? 8.540 -9.708 8.748 1.00 92.31 174 HIS A CA 1
ATOM 1288 C C . HIS A 1 174 ? 8.062 -8.271 8.532 1.00 92.31 174 HIS A C 1
ATOM 1290 O O . HIS A 1 174 ? 6.871 -8.014 8.375 1.00 92.31 174 HIS A O 1
ATOM 1296 N N . ALA A 1 175 ? 9.006 -7.327 8.542 1.00 79.88 175 ALA A N 1
ATOM 1297 C CA . ALA A 1 175 ? 8.743 -5.910 8.297 1.00 79.88 175 ALA A CA 1
ATOM 1298 C C . ALA A 1 175 ? 8.845 -5.578 6.805 1.00 79.88 175 ALA A C 1
ATOM 1300 O O . ALA A 1 175 ? 9.873 -5.966 6.205 1.00 79.88 175 ALA A O 1
#

Mean predicted aligned error: 11.37 Å